Protein AF-B7PAJ7-F1 (afdb_monomer)

Radius of gyration: 14.05 Å; Cα contacts (8 Å, |Δi|>4): 76; chains: 1; bounding box: 29×34×40 Å

Mean predicted aligned error: 9.86 Å

pLDDT: mean 70.11, std 13.63, range [37.25, 84.12]

Solvent-accessible surface area (backbone atoms only — not comparable to full-atom values): 6698 Å² total; per-residue (Å²): 143,88,77,82,79,82,83,53,81,81,62,75,91,71,58,78,85,38,43,49,43,36,68,44,55,92,67,56,73,67,56,49,53,50,38,54,50,48,53,42,49,55,50,49,50,51,29,57,77,65,66,48,76,71,59,88,48,67,69,59,32,51,50,52,53,50,53,49,48,53,42,43,43,70,78,30,76,43,43,61,56,60,74,81,68,82,82,76,92,77,71,98,59,52,47,60,56,51,45,50,50,52,41,56,51,61,73,73,107

Nearest PDB structures (foldseek):
  8wdf-assembly1_A  TM=2.423E-01  e=5.690E+00  Pseudomonas aeruginosa PAO1

Sequence (109 aa):
MSEMWSKDNVVPPFSDAIQPLLHGQSMSRDEQNRLARQLRHELIDFLNNNNLIEDLNPAIRRWKYQRLGESLVSAYPKILWDKQGRATKCSAKSPMATFLSRLAETRRH

Foldseek 3Di:
DPDPPPDDLPDQPDDPLLVCQLQQPDDDLVSNVVSLVSVLVSVLCVCVVVVHLVDPDVVVSLVSLVSNLVSSCVVRVNHNADPPDPDPPDDPDDSSRVSSVVSVVVSVD

Structure (mmCIF, N/CA/C/O backbone):
data_AF-B7PAJ7-F1
#
_entry.id   AF-B7PAJ7-F1
#
loop_
_atom_site.group_PDB
_atom_site.id
_atom_site.type_symbol
_atom_site.label_atom_id
_atom_site.label_alt_id
_atom_site.label_comp_id
_atom_site.label_asym_id
_atom_site.label_entity_id
_atom_site.label_seq_id
_atom_site.pdbx_PDB_ins_code
_atom_site.Cartn_x
_atom_site.Cartn_y
_atom_site.Cartn_z
_atom_site.occupancy
_atom_site.B_iso_or_equiv
_atom_site.auth_seq_id
_atom_site.auth_comp_id
_atom_site.auth_asym_id
_atom_site.auth_atom_id
_atom_site.pdbx_PDB_model_num
ATOM 1 N N . MET A 1 1 ? 6.567 -10.770 -22.778 1.00 39.59 1 MET A N 1
ATOM 2 C CA . MET A 1 1 ? 5.757 -11.173 -21.609 1.00 39.59 1 MET A CA 1
ATOM 3 C C . MET A 1 1 ? 5.434 -9.935 -20.772 1.00 39.59 1 MET A C 1
ATOM 5 O O . MET A 1 1 ? 6.046 -9.729 -19.737 1.00 39.59 1 MET A O 1
ATOM 9 N N . SER A 1 2 ? 4.520 -9.080 -21.239 1.00 41.56 2 SER A N 1
ATOM 10 C CA . SER A 1 2 ? 4.145 -7.838 -20.537 1.00 41.56 2 SER A CA 1
ATOM 11 C C . SER A 1 2 ? 2.640 -7.629 -20.650 1.00 41.56 2 SER A C 1
ATOM 13 O O . SER A 1 2 ? 2.183 -6.731 -21.345 1.00 41.56 2 SER A O 1
ATOM 15 N N . GLU A 1 3 ? 1.863 -8.508 -20.020 1.00 42.31 3 GLU A N 1
ATOM 16 C CA . GLU A 1 3 ? 0.395 -8.491 -20.117 1.00 42.31 3 GLU A CA 1
ATOM 17 C C . GLU A 1 3 ? -0.288 -8.679 -18.754 1.00 42.31 3 GLU A C 1
ATOM 19 O O . GLU A 1 3 ? -1.415 -9.139 -18.674 1.00 42.31 3 GLU A O 1
ATOM 24 N N . MET A 1 4 ? 0.381 -8.320 -17.653 1.00 44.53 4 MET A N 1
ATOM 25 C CA . MET A 1 4 ? -0.192 -8.467 -16.302 1.00 44.53 4 MET A CA 1
ATOM 26 C C . MET A 1 4 ? -0.730 -7.161 -15.700 1.00 44.53 4 MET A C 1
ATOM 28 O O . MET A 1 4 ? -1.352 -7.199 -14.649 1.00 44.53 4 MET A O 1
ATOM 32 N N . TRP A 1 5 ? -0.524 -6.000 -16.336 1.00 45.47 5 TRP A N 1
ATOM 33 C CA . TRP A 1 5 ? -0.987 -4.699 -15.805 1.00 45.47 5 TRP A CA 1
ATOM 34 C C . TRP A 1 5 ? -2.191 -4.099 -16.541 1.00 45.47 5 TRP A C 1
ATOM 36 O O . TRP A 1 5 ? -2.713 -3.069 -16.115 1.00 45.47 5 TRP A O 1
ATOM 46 N N . SER A 1 6 ? -2.610 -4.692 -17.662 1.00 40.59 6 SER A N 1
ATOM 47 C CA . SER A 1 6 ? -3.536 -4.036 -18.596 1.00 40.59 6 SER A CA 1
ATOM 48 C C . SER A 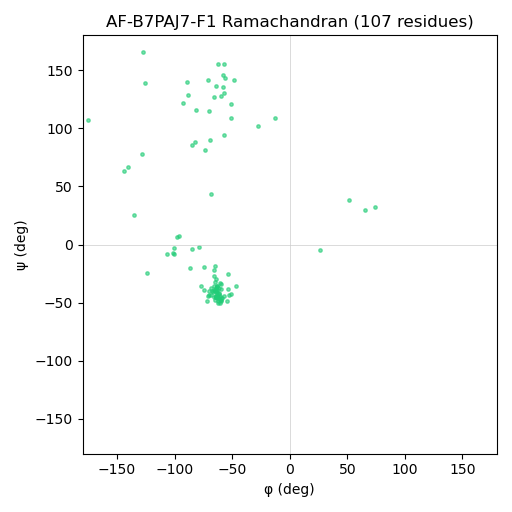1 6 ? -4.995 -4.481 -18.488 1.00 40.59 6 SER A C 1
ATOM 50 O O . SER A 1 6 ? -5.825 -3.853 -19.138 1.00 40.59 6 SER A O 1
ATOM 52 N N . LYS A 1 7 ? -5.336 -5.523 -17.715 1.00 42.00 7 LYS A N 1
ATOM 53 C CA . LYS A 1 7 ? -6.704 -6.080 -17.734 1.00 42.00 7 LYS A CA 1
ATOM 54 C C . LYS A 1 7 ? -7.438 -6.155 -16.405 1.00 42.00 7 LYS A C 1
ATOM 56 O O . LYS A 1 7 ? -8.656 -6.031 -16.417 1.00 42.00 7 LYS A O 1
ATOM 61 N N . ASP A 1 8 ? -6.738 -6.211 -15.285 1.00 45.25 8 ASP A N 1
ATOM 62 C CA . ASP A 1 8 ? -7.385 -6.288 -13.984 1.00 45.25 8 ASP A CA 1
ATOM 63 C C . ASP A 1 8 ? -6.861 -5.165 -13.107 1.00 45.25 8 ASP A C 1
ATOM 65 O O . ASP A 1 8 ? -5.676 -4.834 -13.136 1.00 45.25 8 ASP A O 1
ATOM 69 N N . ASN A 1 9 ? -7.747 -4.538 -12.342 1.00 53.16 9 ASN A N 1
ATOM 70 C CA . ASN A 1 9 ? -7.346 -3.702 -11.223 1.00 53.16 9 ASN A CA 1
ATOM 71 C C . ASN A 1 9 ? -6.511 -4.594 -10.293 1.00 53.16 9 ASN A C 1
ATOM 73 O O . ASN A 1 9 ? -7.082 -5.354 -9.516 1.00 53.16 9 ASN A O 1
ATOM 77 N N . VAL A 1 10 ? -5.179 -4.586 -10.444 1.00 59.72 10 VAL A N 1
ATOM 78 C CA . VAL A 1 10 ? -4.273 -5.504 -9.741 1.00 59.72 10 VAL A CA 1
ATOM 79 C C . VAL A 1 10 ? -4.183 -5.064 -8.289 1.00 59.72 10 VAL A C 1
ATOM 81 O O . VAL A 1 10 ? -3.291 -4.329 -7.868 1.00 59.72 10 VAL A O 1
ATOM 84 N N . VAL A 1 11 ? -5.183 -5.481 -7.536 1.00 62.66 11 VAL A N 1
ATOM 85 C CA . VAL A 1 11 ? -5.263 -5.332 -6.100 1.00 62.66 11 VAL A CA 1
ATOM 86 C C . VAL A 1 11 ? -4.682 -6.616 -5.515 1.00 62.66 11 VAL A C 1
ATOM 88 O O . VAL A 1 11 ? -5.165 -7.698 -5.858 1.00 62.66 11 VAL A O 1
ATOM 91 N N . PRO A 1 12 ? -3.633 -6.539 -4.681 1.00 66.94 12 PRO A N 1
ATOM 92 C CA . PRO A 1 12 ? -3.092 -7.719 -4.024 1.00 66.94 12 PRO A CA 1
ATOM 93 C C . PRO A 1 12 ? -4.190 -8.435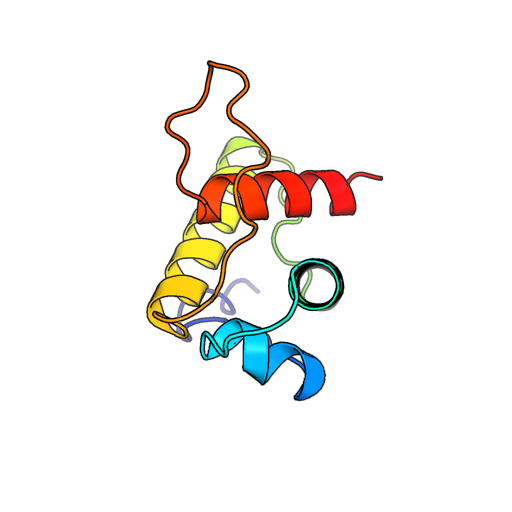 -3.222 1.00 66.94 12 PRO A C 1
ATOM 95 O O . PRO A 1 12 ? -5.020 -7.756 -2.609 1.00 66.94 12 PRO A O 1
ATOM 98 N N . PRO A 1 13 ? -4.199 -9.778 -3.180 1.00 65.94 13 PRO A N 1
ATOM 99 C CA . PRO A 1 13 ? -5.054 -10.518 -2.264 1.00 65.94 13 PRO A CA 1
ATOM 100 C C . PRO A 1 13 ? -4.543 -10.293 -0.839 1.00 65.94 13 PRO A C 1
ATOM 102 O O . PRO A 1 13 ? -3.651 -10.983 -0.354 1.00 65.94 13 PRO A O 1
ATOM 105 N N . PHE A 1 14 ? -5.072 -9.256 -0.207 1.00 74.50 14 PHE A N 1
ATOM 106 C CA . PHE A 1 14 ? -4.724 -8.862 1.144 1.00 74.50 14 PHE A CA 1
ATOM 107 C C . PHE A 1 14 ? -5.255 -9.854 2.175 1.00 74.50 14 PHE A C 1
ATOM 109 O O . PHE A 1 14 ? -6.386 -10.328 2.059 1.00 74.50 14 PHE A O 1
ATOM 116 N N . SER A 1 15 ? -4.463 -10.109 3.215 1.00 76.44 15 SER A N 1
ATOM 117 C CA . SER A 1 15 ? -4.855 -10.953 4.339 1.00 76.44 15 SER A CA 1
ATOM 118 C C . SER A 1 15 ? -6.113 -10.421 5.029 1.00 76.44 15 SER A C 1
ATOM 120 O O . SER A 1 15 ? -6.298 -9.208 5.180 1.00 76.44 15 SER A O 1
ATOM 122 N N . ASP A 1 16 ? -6.952 -11.329 5.535 1.00 76.25 16 ASP A N 1
ATOM 123 C CA . ASP A 1 16 ? -8.133 -10.983 6.337 1.00 76.25 16 ASP A CA 1
ATOM 124 C C . ASP A 1 16 ? -7.787 -10.084 7.536 1.00 76.25 16 ASP A C 1
ATOM 126 O O . ASP A 1 16 ? -8.598 -9.269 7.974 1.00 76.25 16 ASP A O 1
ATOM 130 N N . ALA A 1 17 ? -6.539 -10.155 8.013 1.00 75.00 17 ALA A N 1
ATOM 131 C CA . ALA A 1 17 ? -6.027 -9.323 9.094 1.00 75.00 17 ALA A CA 1
ATOM 132 C C . ALA A 1 17 ? -6.077 -7.814 8.792 1.00 75.00 17 ALA A C 1
ATOM 134 O O . ALA A 1 17 ? -6.289 -7.022 9.707 1.00 75.00 17 ALA A O 1
ATOM 135 N N . ILE A 1 18 ? -5.893 -7.398 7.533 1.00 80.12 18 ILE A N 1
ATOM 136 C CA . ILE A 1 18 ? -5.870 -5.979 7.141 1.00 80.12 18 ILE A CA 1
ATOM 137 C C . ILE A 1 18 ? -7.187 -5.506 6.518 1.00 80.12 18 ILE A C 1
ATOM 139 O O . ILE A 1 18 ? -7.339 -4.311 6.266 1.00 80.12 18 ILE A O 1
ATOM 143 N N . GLN A 1 19 ? -8.173 -6.393 6.342 1.00 79.75 19 GLN A N 1
ATOM 144 C CA . GLN A 1 19 ? -9.525 -6.025 5.901 1.00 79.75 19 GLN A CA 1
ATOM 145 C C . GLN A 1 19 ? -10.143 -4.909 6.762 1.00 79.75 19 GLN A C 1
ATOM 147 O O . GLN A 1 19 ? -10.649 -3.947 6.181 1.00 79.75 19 GLN A O 1
ATOM 152 N N . PRO A 1 20 ? -10.035 -4.916 8.108 1.00 80.88 20 PRO A N 1
ATOM 153 C CA . PRO A 1 20 ? -10.509 -3.803 8.933 1.00 80.88 20 PRO A CA 1
ATOM 154 C C . PRO A 1 20 ? -9.931 -2.441 8.516 1.00 80.88 20 PRO A C 1
ATOM 156 O O . PRO A 1 20 ? -10.644 -1.439 8.483 1.00 80.88 20 PRO A O 1
ATOM 159 N N . LEU A 1 21 ? -8.654 -2.400 8.124 1.00 81.19 21 LEU A N 1
ATOM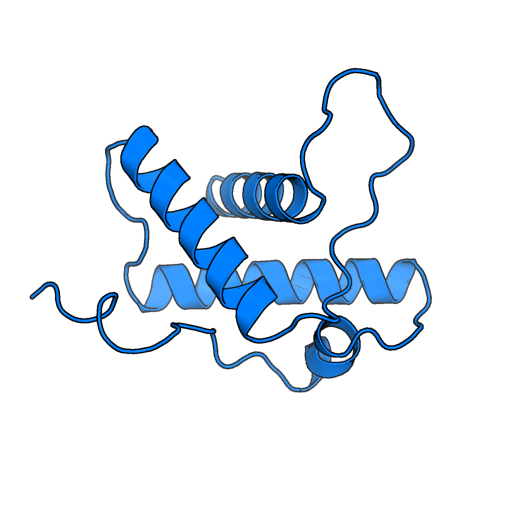 160 C CA . LEU A 1 21 ? -7.989 -1.188 7.641 1.00 81.19 21 LEU A CA 1
ATOM 161 C C . LEU A 1 21 ? -8.512 -0.763 6.256 1.00 81.19 21 LEU A C 1
ATOM 163 O O . LEU A 1 21 ? -8.708 0.429 6.017 1.00 81.19 21 LEU A O 1
ATOM 167 N N . LEU A 1 22 ? -8.748 -1.726 5.359 1.00 79.75 22 LEU A N 1
ATOM 168 C CA . LEU A 1 22 ? -9.258 -1.506 3.997 1.00 79.75 22 LEU A CA 1
ATOM 169 C C . LEU A 1 22 ? -10.712 -1.015 3.981 1.00 79.75 22 LEU A C 1
ATOM 171 O O . LEU A 1 22 ? -11.072 -0.152 3.181 1.00 79.75 22 LEU A O 1
ATOM 175 N N . HIS A 1 23 ? -11.539 -1.530 4.893 1.00 81.19 23 HIS A N 1
ATOM 176 C CA . HIS A 1 23 ? -12.954 -1.162 5.033 1.00 81.19 23 HIS A CA 1
ATOM 177 C C . HIS A 1 23 ? -13.184 0.089 5.883 1.00 81.19 23 HIS A C 1
ATOM 179 O O . HIS A 1 23 ? -14.313 0.571 5.996 1.00 81.19 23 HIS A O 1
ATOM 185 N N . GLY A 1 24 ? -12.116 0.639 6.456 1.00 77.81 24 GLY A N 1
ATOM 186 C CA . GLY A 1 24 ? -12.160 1.854 7.254 1.00 77.81 24 GLY A CA 1
ATOM 187 C C . GLY A 1 24 ? -12.771 1.670 8.635 1.00 77.81 24 GLY A C 1
ATOM 188 O O . GLY A 1 24 ? -13.399 2.584 9.172 1.00 77.81 24 GLY A O 1
ATOM 189 N N . GLN A 1 25 ? -12.586 0.489 9.216 1.00 80.56 25 GLN A N 1
ATOM 190 C CA . GLN A 1 25 ? -13.015 0.188 10.569 1.00 80.56 25 GLN A CA 1
ATOM 191 C C . GLN A 1 25 ? -12.254 1.076 11.562 1.00 80.56 25 GLN A C 1
ATOM 193 O O . GLN A 1 25 ? -11.048 1.298 11.453 1.00 80.56 25 GLN A O 1
ATOM 198 N N . SER A 1 26 ? -12.967 1.622 12.542 1.00 72.31 26 SER A N 1
ATOM 199 C CA . SER A 1 26 ? -12.373 2.426 13.607 1.00 72.31 26 SER A CA 1
ATOM 200 C C . SER A 1 26 ? -11.544 1.535 14.530 1.00 72.31 26 SER A C 1
ATOM 202 O O . SER A 1 26 ? -12.099 0.678 15.215 1.00 72.31 26 SER A O 1
ATOM 204 N N . MET A 1 27 ? -10.229 1.750 14.557 1.00 78.81 27 MET A N 1
ATOM 205 C CA . MET A 1 27 ? -9.284 0.989 15.383 1.00 78.81 27 MET A CA 1
ATOM 206 C C . MET A 1 27 ? -8.412 1.934 16.211 1.00 78.81 27 MET A C 1
ATOM 208 O O . MET A 1 27 ? -8.345 3.141 15.946 1.00 78.81 27 MET A O 1
ATOM 212 N N . SER A 1 28 ? -7.721 1.388 17.213 1.00 81.75 28 SER A N 1
ATOM 213 C CA . SER A 1 28 ? -6.726 2.151 17.969 1.00 81.75 28 SER A CA 1
ATOM 214 C C . SER A 1 28 ? -5.586 2.613 17.050 1.00 81.75 28 SER A C 1
ATOM 216 O O . SER A 1 28 ? -5.316 2.022 16.002 1.00 81.75 28 SER A O 1
ATOM 218 N N . ARG A 1 29 ? -4.895 3.696 17.423 1.00 76.44 29 ARG A N 1
ATOM 219 C CA . ARG A 1 29 ? -3.793 4.240 16.611 1.00 76.44 29 ARG A CA 1
ATOM 220 C C . ARG A 1 29 ? -2.654 3.231 16.441 1.00 76.44 29 ARG A C 1
ATOM 222 O O . ARG A 1 29 ? -2.058 3.168 15.367 1.00 76.44 29 ARG A O 1
ATOM 229 N N . ASP A 1 30 ? -2.359 2.461 17.483 1.00 80.38 30 ASP A N 1
ATOM 230 C CA . ASP A 1 30 ? -1.318 1.432 17.460 1.00 80.38 30 ASP A CA 1
ATOM 231 C C . ASP A 1 30 ? -1.689 0.277 16.532 1.00 80.38 30 ASP A C 1
ATOM 233 O O . ASP A 1 30 ? -0.860 -0.179 15.744 1.00 80.38 30 ASP A O 1
ATOM 237 N N . GLU A 1 31 ? -2.956 -0.128 16.545 1.00 80.94 31 GLU A N 1
ATOM 238 C CA . GLU A 1 31 ? -3.472 -1.184 15.680 1.00 80.94 31 GLU A CA 1
ATOM 239 C C . GLU A 1 31 ? -3.539 -0.738 14.221 1.00 80.94 31 GLU A C 1
ATOM 241 O O . GLU A 1 31 ? -3.038 -1.437 13.345 1.00 80.94 31 GLU A O 1
ATOM 246 N N . GLN A 1 32 ? -4.006 0.486 13.958 1.00 81.38 32 GLN A N 1
ATOM 247 C CA . GLN A 1 32 ? -3.962 1.080 12.622 1.00 81.38 32 GLN A CA 1
ATOM 248 C C . GLN A 1 32 ? -2.523 1.123 12.083 1.00 81.38 32 GLN A C 1
ATOM 250 O O . GLN A 1 32 ? -2.280 0.759 10.935 1.00 81.38 32 GLN A O 1
ATOM 255 N N . ASN A 1 33 ? -1.550 1.532 12.905 1.00 80.06 33 ASN A N 1
ATOM 256 C CA . ASN A 1 33 ? -0.140 1.557 12.512 1.00 80.06 33 ASN A CA 1
ATOM 257 C C . ASN A 1 33 ? 0.413 0.151 12.246 1.00 80.06 33 ASN A C 1
ATOM 259 O O . ASN A 1 33 ? 1.179 -0.031 11.296 1.00 80.06 33 ASN A O 1
ATOM 263 N N . ARG A 1 34 ? 0.042 -0.838 13.068 1.00 83.19 34 ARG A N 1
ATOM 264 C CA . ARG A 1 34 ? 0.426 -2.243 12.887 1.00 83.19 34 ARG A CA 1
ATOM 265 C C . ARG A 1 34 ? -0.135 -2.797 11.578 1.00 83.19 34 ARG A C 1
ATOM 267 O O . ARG A 1 34 ? 0.640 -3.294 10.765 1.00 83.19 34 ARG A O 1
ATOM 274 N N . LEU A 1 35 ? -1.431 -2.623 11.329 1.00 83.06 35 LEU A N 1
ATOM 275 C CA . LEU A 1 35 ? -2.081 -3.059 10.093 1.00 83.06 35 LEU A CA 1
ATOM 276 C C . LEU A 1 35 ? -1.533 -2.316 8.872 1.00 83.06 35 LEU A C 1
ATOM 278 O O . LEU A 1 35 ? -1.261 -2.936 7.854 1.00 83.06 35 LEU A O 1
ATOM 282 N N . ALA A 1 36 ? -1.261 -1.013 8.973 1.00 80.44 36 ALA A N 1
ATOM 283 C CA . ALA A 1 36 ? -0.638 -0.251 7.890 1.00 80.44 36 ALA A CA 1
ATOM 284 C C . ALA A 1 36 ? 0.804 -0.704 7.595 1.00 80.44 36 ALA A C 1
ATOM 286 O O . ALA A 1 36 ? 1.294 -0.528 6.479 1.00 80.44 36 ALA A O 1
ATOM 287 N N . ARG A 1 37 ? 1.529 -1.252 8.579 1.00 82.06 37 ARG A N 1
ATOM 288 C CA . ARG A 1 37 ? 2.836 -1.897 8.356 1.00 82.06 37 ARG A CA 1
ATOM 289 C C . ARG A 1 37 ? 2.689 -3.267 7.698 1.00 82.06 37 ARG A C 1
ATOM 291 O O . ARG A 1 37 ? 3.499 -3.577 6.831 1.00 82.06 37 ARG A O 1
ATOM 298 N N . GLN A 1 38 ? 1.681 -4.052 8.079 1.00 84.06 38 GLN A N 1
ATOM 299 C CA . GLN A 1 38 ? 1.387 -5.338 7.435 1.00 84.06 38 GLN A CA 1
ATOM 300 C C . GLN A 1 38 ? 0.953 -5.143 5.985 1.00 84.06 38 GLN A C 1
ATOM 302 O O . GLN A 1 38 ? 1.567 -5.720 5.100 1.00 84.06 38 GLN A O 1
ATOM 307 N N . LEU A 1 39 ? 0.023 -4.218 5.731 1.00 83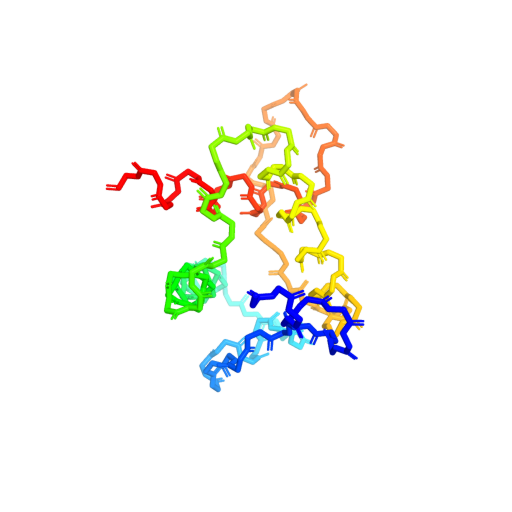.19 39 LEU A N 1
ATOM 308 C CA . LEU A 1 39 ? -0.395 -3.823 4.386 1.00 83.19 39 LEU A CA 1
ATOM 309 C C . LEU A 1 39 ? 0.806 -3.471 3.505 1.00 83.19 39 LEU A C 1
ATOM 311 O O . LEU A 1 39 ? 0.854 -3.874 2.350 1.00 83.19 39 LEU A O 1
ATOM 315 N N . ARG A 1 40 ? 1.788 -2.734 4.043 1.00 83.00 40 ARG A N 1
ATOM 316 C CA . ARG A 1 40 ? 3.022 -2.405 3.315 1.00 83.00 40 ARG A CA 1
ATOM 317 C C . ARG A 1 40 ? 3.861 -3.636 2.988 1.00 83.00 40 ARG A C 1
ATOM 319 O O . ARG A 1 40 ? 4.323 -3.733 1.860 1.00 83.00 40 ARG A O 1
ATOM 326 N N . HIS A 1 41 ? 4.059 -4.540 3.943 1.00 83.25 41 HIS A N 1
ATOM 327 C CA . HIS A 1 41 ? 4.807 -5.775 3.697 1.00 83.25 41 HIS A CA 1
ATOM 328 C C . HIS A 1 41 ? 4.114 -6.645 2.656 1.00 83.25 41 HIS A C 1
ATOM 330 O O . HIS A 1 41 ? 4.746 -6.999 1.675 1.00 83.25 41 HIS A O 1
ATOM 336 N N . GLU A 1 42 ? 2.809 -6.884 2.795 1.00 84.12 42 GLU A N 1
ATOM 337 C CA . GLU A 1 42 ? 2.045 -7.679 1.828 1.00 84.12 42 GLU A CA 1
ATOM 338 C C . GLU A 1 42 ? 2.086 -7.064 0.425 1.00 84.12 42 GLU A C 1
ATOM 340 O O . GLU A 1 42 ? 2.228 -7.773 -0.568 1.00 84.12 42 GLU A O 1
ATOM 345 N N . LEU A 1 43 ? 2.034 -5.731 0.328 1.00 81.44 43 LEU A N 1
ATOM 346 C CA . LEU A 1 43 ? 2.233 -5.034 -0.939 1.00 81.44 43 LEU A CA 1
ATOM 347 C C . LEU A 1 43 ? 3.639 -5.237 -1.500 1.00 81.44 43 LEU A C 1
ATOM 349 O O . LEU A 1 43 ? 3.776 -5.462 -2.697 1.00 81.44 43 LEU A O 1
ATOM 353 N N . ILE A 1 44 ? 4.680 -5.124 -0.675 1.00 82.12 44 ILE A N 1
ATOM 354 C CA . ILE A 1 44 ? 6.066 -5.333 -1.109 1.00 82.12 44 ILE A CA 1
ATOM 355 C C . ILE A 1 44 ? 6.260 -6.775 -1.570 1.00 82.12 44 ILE A C 1
ATOM 357 O O . ILE A 1 44 ? 6.809 -6.976 -2.649 1.00 82.12 44 ILE A O 1
ATOM 361 N N . ASP A 1 45 ? 5.763 -7.750 -0.815 1.00 82.62 45 ASP A N 1
ATOM 362 C CA . ASP A 1 45 ? 5.831 -9.167 -1.156 1.00 82.62 45 ASP A CA 1
ATOM 363 C C . ASP A 1 45 ? 5.077 -9.448 -2.448 1.00 82.62 45 ASP A C 1
ATOM 365 O O . ASP A 1 45 ? 5.617 -10.087 -3.342 1.00 82.62 45 ASP A O 1
ATOM 369 N N . PHE A 1 46 ? 3.872 -8.901 -2.623 1.00 81.50 46 PHE A N 1
ATOM 370 C CA . PHE A 1 46 ? 3.137 -9.023 -3.878 1.00 81.50 46 PHE A CA 1
ATOM 371 C C . PHE A 1 46 ? 3.903 -8.405 -5.054 1.00 81.50 46 PHE A C 1
ATOM 373 O O . PHE A 1 46 ? 3.993 -9.013 -6.122 1.00 81.50 46 PHE A O 1
ATOM 380 N N . LEU A 1 47 ? 4.476 -7.211 -4.866 1.00 79.44 47 LEU A N 1
ATOM 381 C CA . LEU A 1 47 ? 5.269 -6.538 -5.890 1.00 79.44 47 LEU A CA 1
ATOM 382 C C . LEU A 1 47 ? 6.549 -7.315 -6.221 1.00 79.44 47 LEU A C 1
ATOM 384 O O . LEU A 1 47 ? 6.913 -7.384 -7.388 1.00 79.44 47 LEU A O 1
ATOM 388 N N . ASN A 1 48 ? 7.221 -7.899 -5.232 1.00 81.12 48 ASN A N 1
ATOM 389 C CA . ASN A 1 48 ? 8.423 -8.705 -5.429 1.00 81.12 48 ASN A CA 1
ATOM 390 C C . ASN A 1 48 ? 8.089 -10.051 -6.086 1.00 81.12 48 ASN A C 1
ATOM 392 O O . ASN A 1 48 ? 8.688 -10.391 -7.095 1.00 81.12 48 ASN A O 1
ATOM 396 N N . ASN A 1 49 ? 7.083 -10.772 -5.587 1.00 79.81 49 ASN A N 1
ATOM 397 C CA . ASN A 1 49 ? 6.669 -12.079 -6.111 1.00 79.81 49 ASN A CA 1
ATOM 398 C C . ASN A 1 49 ? 6.222 -12.012 -7.575 1.00 79.81 49 ASN A C 1
ATOM 400 O O . ASN A 1 49 ? 6.422 -12.958 -8.330 1.00 79.81 49 ASN A O 1
ATOM 404 N N . ASN A 1 50 ? 5.619 -10.894 -7.982 1.00 73.50 50 ASN A N 1
ATOM 405 C CA . ASN A 1 50 ? 5.174 -10.680 -9.356 1.00 73.50 50 ASN A CA 1
ATOM 406 C C . ASN A 1 50 ? 6.195 -9.894 -10.204 1.00 73.50 50 ASN A C 1
ATOM 408 O O . ASN A 1 50 ? 5.862 -9.515 -11.325 1.00 73.50 50 ASN A O 1
ATOM 412 N N . ASN A 1 51 ? 7.407 -9.616 -9.695 1.00 71.94 51 ASN A N 1
ATOM 413 C CA . ASN A 1 51 ? 8.436 -8.815 -10.380 1.00 71.94 51 ASN A CA 1
ATOM 414 C C . ASN A 1 51 ? 7.906 -7.458 -10.888 1.00 71.94 51 ASN A C 1
ATOM 416 O O . ASN A 1 51 ? 8.216 -6.958 -11.972 1.00 71.94 51 ASN A O 1
ATOM 420 N N . LEU A 1 52 ? 7.042 -6.838 -10.086 1.00 71.12 52 LEU A N 1
ATOM 421 C CA . LEU A 1 52 ? 6.411 -5.568 -10.390 1.00 71.12 52 LEU A CA 1
ATOM 422 C C . LEU A 1 52 ? 7.260 -4.409 -9.880 1.00 71.12 52 LEU A C 1
ATOM 424 O O . LEU A 1 52 ? 7.770 -4.394 -8.755 1.00 71.12 52 LEU A O 1
ATOM 428 N N . ILE A 1 53 ? 7.324 -3.360 -10.702 1.00 70.38 53 ILE A N 1
ATOM 429 C CA . ILE A 1 53 ? 8.035 -2.117 -10.377 1.00 70.38 53 ILE A CA 1
ATOM 430 C C . ILE A 1 53 ? 9.562 -2.344 -10.248 1.00 70.38 53 ILE A C 1
ATOM 432 O O . ILE A 1 53 ? 10.263 -1.631 -9.531 1.00 70.38 53 ILE A O 1
ATOM 436 N N . GLU A 1 54 ? 10.097 -3.325 -10.979 1.00 68.19 54 GLU A N 1
ATOM 437 C CA . GLU A 1 54 ? 11.542 -3.577 -11.090 1.00 68.19 54 GLU A CA 1
ATOM 438 C C . GLU A 1 54 ? 12.262 -2.626 -12.057 1.00 68.19 54 GLU A C 1
ATOM 440 O O . GLU A 1 54 ? 13.484 -2.666 -12.176 1.00 68.19 54 GLU A O 1
ATOM 445 N N . ASP A 1 55 ? 11.542 -1.721 -12.728 1.00 71.50 55 ASP A N 1
ATOM 446 C CA . ASP A 1 55 ? 12.140 -0.847 -13.734 1.00 71.50 55 ASP A CA 1
ATOM 447 C C . ASP A 1 55 ? 13.280 -0.013 -13.139 1.00 71.50 55 ASP A C 1
ATOM 449 O O . ASP A 1 55 ? 13.151 0.591 -12.063 1.00 71.50 55 ASP A O 1
ATOM 453 N N . LEU A 1 56 ? 14.380 0.064 -13.892 1.00 67.19 56 LEU A N 1
ATOM 454 C CA . LEU A 1 56 ? 15.525 0.923 -13.588 1.00 67.19 56 LEU A CA 1
ATOM 455 C C . LEU A 1 56 ? 15.175 2.412 -13.671 1.00 67.19 56 LEU A C 1
ATOM 457 O O . LEU A 1 56 ? 15.851 3.240 -13.065 1.00 67.19 56 LEU A O 1
ATOM 461 N N . ASN A 1 57 ? 14.118 2.771 -14.406 1.00 77.19 57 ASN A N 1
ATOM 462 C CA . ASN A 1 57 ? 13.735 4.163 -14.583 1.00 77.19 57 ASN A CA 1
ATOM 463 C C . ASN A 1 57 ? 12.929 4.676 -13.367 1.00 77.19 57 ASN A C 1
ATOM 465 O O . ASN A 1 57 ? 11.796 4.229 -13.147 1.00 77.19 57 ASN A O 1
ATOM 469 N N . PRO A 1 58 ? 13.447 5.664 -12.612 1.00 74.12 58 PRO A N 1
ATOM 470 C CA . PRO A 1 58 ? 12.776 6.200 -11.430 1.00 74.12 58 PRO A CA 1
ATOM 471 C C . PRO A 1 58 ? 11.443 6.895 -11.749 1.00 74.12 58 PRO A C 1
ATOM 473 O O . PRO A 1 58 ? 10.532 6.871 -10.920 1.00 74.12 58 PRO A O 1
ATOM 476 N N . ALA A 1 59 ? 11.288 7.482 -12.942 1.00 74.69 59 ALA A N 1
ATOM 477 C CA . ALA A 1 59 ? 10.037 8.115 -13.358 1.00 74.69 59 ALA A CA 1
ATOM 478 C C . ALA A 1 59 ? 8.940 7.073 -13.624 1.00 74.69 59 ALA A C 1
ATOM 480 O O . ALA A 1 59 ? 7.819 7.227 -13.138 1.00 74.69 59 ALA A O 1
ATOM 481 N N . ILE A 1 60 ? 9.283 5.979 -14.316 1.00 77.31 60 ILE A N 1
ATOM 482 C CA . ILE A 1 60 ? 8.369 4.850 -14.564 1.00 77.31 60 ILE A CA 1
ATOM 483 C C . ILE A 1 60 ? 7.991 4.188 -13.240 1.00 77.31 60 ILE A C 1
ATOM 485 O O . ILE A 1 60 ? 6.814 3.954 -12.978 1.00 77.31 60 ILE A O 1
ATOM 489 N N . ARG A 1 61 ? 8.975 3.964 -12.363 1.00 76.44 61 ARG A N 1
ATOM 490 C CA . ARG A 1 61 ? 8.767 3.433 -11.014 1.00 76.44 61 ARG A CA 1
ATOM 491 C C . ARG A 1 61 ? 7.761 4.276 -10.227 1.00 76.44 61 ARG A C 1
ATOM 493 O O . ARG A 1 61 ? 6.807 3.736 -9.672 1.00 76.44 61 ARG A O 1
ATOM 500 N N . ARG A 1 62 ? 7.929 5.603 -10.227 1.00 74.25 62 ARG A N 1
ATOM 501 C CA . ARG A 1 62 ? 7.001 6.539 -9.576 1.00 74.25 62 ARG A CA 1
ATOM 502 C C . ARG A 1 62 ? 5.587 6.443 -10.153 1.00 74.25 62 ARG A C 1
ATOM 504 O O . ARG A 1 62 ? 4.636 6.368 -9.380 1.00 74.25 62 ARG A O 1
ATOM 511 N N . TRP A 1 63 ? 5.458 6.409 -11.478 1.00 76.75 63 TRP A N 1
ATOM 512 C CA . TRP A 1 63 ? 4.167 6.268 -12.159 1.00 76.75 63 TRP A CA 1
ATOM 513 C C . TRP A 1 63 ? 3.468 4.947 -11.817 1.00 76.75 63 TRP A C 1
ATOM 515 O O . TRP A 1 63 ? 2.274 4.939 -11.526 1.00 76.75 63 TRP A O 1
ATOM 525 N N . LYS A 1 64 ? 4.208 3.833 -11.774 1.00 78.19 64 LYS A N 1
ATOM 526 C CA . LYS A 1 64 ? 3.657 2.525 -11.392 1.00 78.19 64 LYS A CA 1
ATOM 527 C C . LYS A 1 64 ? 3.158 2.510 -9.946 1.00 78.19 64 LYS A C 1
ATOM 529 O O . LYS A 1 64 ? 2.063 2.016 -9.698 1.00 78.19 64 LYS A O 1
ATOM 534 N N . TYR A 1 65 ? 3.902 3.107 -9.010 1.00 78.12 65 TYR A N 1
ATOM 535 C CA . TYR A 1 65 ? 3.425 3.267 -7.632 1.00 78.12 65 TYR A CA 1
ATOM 536 C C . TYR A 1 65 ? 2.174 4.148 -7.549 1.00 78.12 65 TYR A C 1
ATOM 538 O O . TYR A 1 65 ? 1.254 3.814 -6.809 1.00 78.12 65 TYR A O 1
ATOM 546 N N . GLN A 1 66 ? 2.105 5.249 -8.306 1.00 77.25 66 GLN A N 1
ATOM 547 C CA . GLN A 1 66 ? 0.901 6.087 -8.337 1.00 77.25 66 GLN A CA 1
ATOM 548 C C . GLN A 1 66 ? -0.318 5.310 -8.839 1.00 77.25 66 GLN A C 1
ATOM 550 O O . GLN A 1 66 ? -1.344 5.309 -8.165 1.00 77.25 66 GLN A O 1
ATOM 555 N N . ARG A 1 67 ? -0.179 4.580 -9.949 1.00 79.44 67 ARG A N 1
ATOM 556 C CA . ARG A 1 67 ? -1.257 3.767 -10.525 1.00 79.44 67 ARG A CA 1
ATOM 557 C C . ARG A 1 67 ? -1.718 2.638 -9.597 1.00 79.44 67 ARG A C 1
ATOM 559 O O . ARG A 1 67 ? -2.907 2.335 -9.534 1.00 79.44 67 ARG A O 1
ATOM 566 N N . LEU A 1 68 ? -0.791 2.041 -8.847 1.00 79.12 68 LEU A N 1
ATOM 567 C CA . LEU A 1 68 ? -1.093 1.070 -7.794 1.00 79.12 68 LEU A CA 1
ATOM 568 C C . LEU A 1 68 ? -1.933 1.710 -6.680 1.00 79.12 68 LEU A C 1
ATOM 570 O O . LEU A 1 68 ? -2.946 1.152 -6.276 1.00 79.12 68 LEU A O 1
ATOM 574 N N . GLY A 1 69 ? -1.550 2.906 -6.226 1.00 77.31 69 GLY A N 1
ATOM 575 C CA . GLY A 1 69 ? -2.333 3.674 -5.258 1.00 77.31 69 GLY A CA 1
ATOM 576 C C . GLY A 1 69 ? -3.739 3.993 -5.758 1.00 77.31 69 GLY A C 1
ATOM 577 O O . GLY A 1 69 ? -4.703 3.775 -5.035 1.00 77.31 69 GLY A O 1
ATOM 578 N N . GLU A 1 70 ? -3.870 4.453 -7.001 1.00 78.50 70 GLU A N 1
ATOM 579 C CA . GLU A 1 70 ? -5.172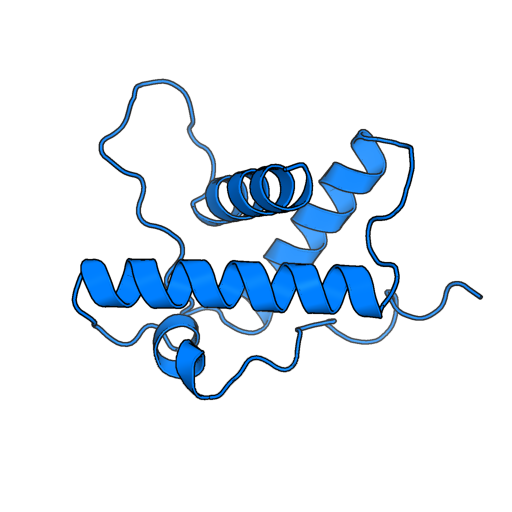 4.739 -7.615 1.00 78.50 70 GLU A CA 1
ATOM 580 C C . GLU A 1 70 ? -6.049 3.486 -7.712 1.00 78.50 70 GLU A C 1
ATOM 582 O O . GLU A 1 70 ? -7.230 3.538 -7.376 1.00 78.50 70 GLU A O 1
ATOM 587 N N . SER A 1 71 ? -5.465 2.344 -8.085 1.00 79.38 71 SER A N 1
ATOM 588 C CA . SER A 1 71 ? -6.175 1.058 -8.122 1.00 79.38 71 SER A CA 1
ATOM 589 C C . SER A 1 71 ? -6.646 0.637 -6.726 1.00 79.38 71 SER A C 1
ATOM 591 O O . SER A 1 71 ? -7.770 0.168 -6.571 1.00 79.38 71 SER A O 1
ATOM 593 N N . LEU A 1 72 ? -5.826 0.870 -5.695 1.00 77.31 72 LEU A N 1
ATOM 594 C CA . LEU A 1 72 ? -6.187 0.605 -4.300 1.00 77.31 72 LEU A CA 1
ATOM 595 C C . LEU A 1 72 ? -7.302 1.522 -3.799 1.00 77.31 72 LEU A C 1
ATOM 597 O O . LEU A 1 72 ? -8.194 1.044 -3.113 1.00 77.31 72 LEU A O 1
ATOM 601 N N . VAL A 1 73 ? -7.280 2.813 -4.140 1.00 76.75 73 VAL A N 1
ATOM 602 C CA . VAL A 1 73 ? -8.370 3.744 -3.796 1.00 76.75 73 VAL A CA 1
ATOM 603 C C . VAL A 1 73 ? -9.659 3.358 -4.522 1.00 76.75 73 VAL A C 1
ATOM 605 O O . VAL A 1 73 ? -10.733 3.429 -3.931 1.00 76.75 73 VAL A O 1
ATOM 608 N N . SER A 1 74 ? -9.555 2.936 -5.784 1.00 77.69 74 SER A N 1
ATOM 609 C CA . SER A 1 74 ? -10.694 2.481 -6.586 1.00 77.69 74 SER A CA 1
ATOM 610 C C . SER A 1 74 ? -11.332 1.217 -5.999 1.00 77.69 74 SER A C 1
ATOM 612 O O . SER A 1 74 ? -12.549 1.146 -5.850 1.00 77.69 74 SER A O 1
ATOM 614 N N . ALA A 1 75 ? -10.513 0.241 -5.597 1.00 75.94 75 ALA A N 1
ATOM 615 C CA . ALA A 1 75 ? -10.986 -1.010 -5.007 1.00 75.94 75 ALA A CA 1
ATOM 616 C C . ALA A 1 75 ? -11.429 -0.869 -3.543 1.00 75.94 75 ALA A C 1
ATOM 618 O O . ALA A 1 75 ? -12.393 -1.503 -3.118 1.00 75.94 75 ALA A O 1
ATOM 619 N N . TYR A 1 76 ? -10.744 -0.020 -2.776 1.00 77.25 76 TYR A N 1
ATOM 620 C CA . TYR A 1 76 ? -10.993 0.218 -1.357 1.00 77.25 76 TYR A CA 1
ATOM 621 C C . TYR A 1 76 ? -11.138 1.718 -1.082 1.00 77.25 76 TYR A C 1
ATOM 623 O O . TYR A 1 76 ? -10.240 2.349 -0.520 1.00 77.25 76 TYR A O 1
ATOM 631 N N . PRO A 1 77 ? -12.296 2.320 -1.401 1.00 72.19 77 PRO A N 1
ATOM 632 C CA . PRO A 1 77 ? -12.515 3.754 -1.203 1.00 72.19 77 PRO A CA 1
ATOM 633 C C . PRO A 1 77 ? -12.507 4.173 0.276 1.00 72.19 77 PRO A C 1
ATOM 635 O O . PRO A 1 77 ? -12.339 5.351 0.585 1.00 72.19 77 PRO A O 1
ATOM 638 N N . LYS A 1 78 ? -12.682 3.218 1.201 1.00 75.81 78 LYS A N 1
ATOM 639 C CA . LYS A 1 78 ? -12.704 3.440 2.656 1.00 75.81 78 LYS A CA 1
ATOM 640 C C . LYS A 1 78 ? -11.376 3.134 3.348 1.00 75.81 78 LYS A C 1
ATOM 642 O O . LYS A 1 78 ? -11.315 3.176 4.575 1.00 75.81 78 LYS A O 1
ATOM 647 N N . ILE A 1 79 ? -10.321 2.841 2.591 1.00 78.56 79 ILE A N 1
ATOM 648 C CA . ILE A 1 79 ? -9.034 2.470 3.169 1.00 78.56 79 ILE A CA 1
ATOM 649 C C . ILE A 1 79 ? -8.489 3.589 4.063 1.00 78.56 79 ILE A C 1
ATOM 651 O O . ILE A 1 79 ? -8.363 4.756 3.675 1.00 78.56 79 ILE A O 1
ATOM 655 N N . LEU A 1 80 ? -8.141 3.220 5.291 1.00 74.88 80 LEU A N 1
ATOM 656 C CA . LEU A 1 80 ? -7.533 4.134 6.243 1.00 74.88 80 LEU A CA 1
ATOM 6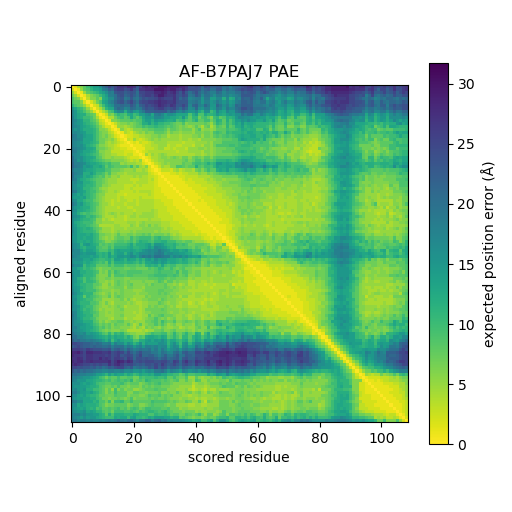57 C C . LEU A 1 80 ? -6.035 4.239 5.979 1.00 74.88 80 LEU A C 1
ATOM 659 O O . LEU A 1 80 ? -5.218 3.538 6.579 1.00 74.88 80 LEU A O 1
ATOM 663 N N . TRP A 1 81 ? -5.680 5.166 5.091 1.00 72.75 81 TRP A N 1
ATOM 664 C CA . TRP A 1 81 ? -4.293 5.535 4.835 1.00 72.75 81 TRP A CA 1
ATOM 665 C C . TRP A 1 81 ? -3.578 6.003 6.107 1.00 72.75 81 TRP A C 1
ATOM 667 O O . TRP A 1 81 ? -4.190 6.502 7.058 1.00 72.75 81 TRP A O 1
ATOM 677 N N . ASP A 1 82 ? -2.253 5.859 6.099 1.00 64.75 82 ASP A N 1
ATOM 678 C CA . ASP A 1 82 ? -1.382 6.293 7.187 1.00 64.75 82 ASP A CA 1
ATOM 679 C C . ASP A 1 82 ? -1.682 7.760 7.545 1.00 64.75 82 ASP A C 1
ATOM 681 O O . ASP A 1 82 ? -1.624 8.658 6.696 1.00 64.75 82 ASP A O 1
ATOM 685 N N . LYS A 1 83 ? -2.073 8.000 8.802 1.00 57.66 83 LYS A N 1
ATOM 686 C CA . LYS A 1 83 ? -2.375 9.353 9.270 1.00 57.66 83 LYS A CA 1
ATOM 687 C C . LYS A 1 83 ? -1.084 10.157 9.245 1.00 57.66 83 LYS A C 1
ATOM 689 O O . LYS A 1 83 ? -0.100 9.758 9.867 1.00 57.66 83 LYS A O 1
ATOM 694 N N . GLN A 1 84 ? -1.108 11.320 8.588 1.00 48.91 84 GLN A N 1
ATOM 695 C CA . GLN A 1 84 ? -0.007 12.276 8.663 1.00 48.91 84 GLN A CA 1
ATOM 696 C C . GLN A 1 84 ? 0.322 12.529 10.140 1.00 48.91 84 GLN A C 1
ATOM 698 O O . GLN A 1 84 ? -0.452 13.139 10.880 1.00 48.91 84 GLN A O 1
ATOM 703 N N . GLY A 1 85 ? 1.468 12.017 10.589 1.00 40.50 85 GLY A N 1
ATOM 704 C CA . GLY A 1 85 ? 2.061 12.458 11.840 1.00 40.50 85 GLY A CA 1
ATOM 705 C C . GLY A 1 85 ? 2.263 13.965 11.738 1.00 40.50 85 GLY A C 1
ATOM 706 O O . GLY A 1 85 ? 2.743 14.428 10.707 1.00 40.50 85 GLY A O 1
ATOM 707 N N . ARG A 1 86 ? 1.806 14.691 12.769 1.00 39.19 86 ARG A N 1
ATOM 708 C CA . ARG A 1 86 ? 1.822 16.157 12.923 1.00 39.19 86 ARG A CA 1
ATOM 709 C C . ARG A 1 86 ? 2.710 16.865 11.896 1.00 39.19 86 ARG A C 1
ATOM 711 O O . ARG A 1 86 ? 3.932 16.791 11.968 1.00 39.19 86 ARG A O 1
ATOM 718 N N . ALA A 1 87 ? 2.035 17.542 10.973 1.00 40.44 87 ALA A N 1
ATOM 719 C CA . ALA A 1 87 ? 2.555 18.385 9.910 1.00 40.44 87 ALA A CA 1
ATOM 720 C C . ALA A 1 87 ? 3.920 19.035 10.207 1.00 40.44 87 ALA A C 1
ATOM 722 O O . ALA A 1 87 ? 4.008 20.086 10.842 1.00 40.44 87 ALA A O 1
ATOM 723 N N . THR A 1 88 ? 4.985 18.481 9.635 1.00 37.25 88 THR A N 1
ATOM 724 C CA . THR A 1 88 ? 6.192 19.242 9.312 1.00 37.25 88 THR A CA 1
ATOM 725 C C . THR A 1 88 ? 5.986 19.895 7.947 1.00 37.25 88 THR A C 1
ATOM 727 O O . THR A 1 88 ? 6.307 19.311 6.924 1.00 37.25 88 THR A O 1
ATOM 730 N N . LYS A 1 89 ? 5.351 21.077 7.972 1.00 41.28 89 LYS A N 1
ATOM 731 C CA . LYS A 1 89 ? 5.287 22.231 7.033 1.00 41.28 89 LYS A CA 1
ATOM 732 C C . LYS A 1 89 ? 5.507 22.112 5.502 1.00 41.28 89 LYS A C 1
ATOM 734 O O . LYS A 1 89 ? 5.264 23.104 4.828 1.00 41.28 89 LYS A O 1
ATOM 739 N N . CYS A 1 90 ? 5.863 20.979 4.903 1.00 37.72 90 CYS A N 1
ATOM 740 C CA . CYS A 1 90 ? 6.220 20.880 3.484 1.00 37.72 90 CYS A CA 1
ATOM 741 C C . CYS A 1 90 ? 5.742 19.567 2.837 1.00 37.72 90 CYS A C 1
ATOM 743 O O . CYS A 1 90 ? 6.549 18.764 2.372 1.00 37.72 90 CYS A O 1
ATOM 745 N N . SER A 1 91 ? 4.432 19.320 2.768 1.00 40.81 91 SER A N 1
ATOM 746 C CA . SER A 1 91 ? 3.858 18.497 1.688 1.00 40.81 91 SER A CA 1
ATOM 747 C C . SER A 1 91 ? 2.339 18.464 1.754 1.00 40.81 91 SER A C 1
ATOM 749 O O . SER A 1 91 ? 1.761 17.714 2.534 1.00 40.81 91 SER A O 1
ATOM 751 N N . ALA A 1 92 ? 1.690 19.164 0.829 1.00 47.88 92 ALA A N 1
ATOM 752 C CA . ALA A 1 92 ? 0.319 18.887 0.402 1.00 47.88 92 ALA A CA 1
ATOM 753 C C . ALA A 1 92 ? 0.230 17.551 -0.378 1.00 47.88 92 ALA A C 1
ATOM 755 O O . ALA A 1 92 ? -0.371 17.471 -1.445 1.00 47.88 92 ALA A O 1
ATOM 756 N N . LYS A 1 93 ? 0.905 16.496 0.095 1.00 53.69 93 LYS A N 1
ATOM 757 C CA . LYS A 1 93 ? 0.875 15.173 -0.532 1.00 53.69 93 LYS A CA 1
ATOM 758 C C . LYS A 1 93 ? -0.300 14.397 0.049 1.00 53.69 93 LYS A C 1
ATOM 760 O O . LYS A 1 93 ? -0.440 14.300 1.269 1.00 53.69 93 LYS A O 1
ATOM 765 N N . SER A 1 94 ? -1.136 13.850 -0.835 1.00 66.69 94 SER A N 1
ATOM 766 C CA . SER A 1 94 ? -2.246 12.964 -0.468 1.00 66.69 94 SER A CA 1
ATOM 767 C C . SER A 1 94 ? -1.759 11.865 0.496 1.00 66.69 94 SER A C 1
ATOM 769 O O . SER A 1 94 ? -0.644 11.366 0.308 1.00 66.69 94 SER A O 1
ATOM 771 N N . PRO A 1 95 ? -2.547 11.461 1.512 1.00 67.69 95 PRO A N 1
ATOM 772 C CA . PRO A 1 95 ? -2.214 10.343 2.403 1.00 67.69 95 PRO A CA 1
ATOM 773 C C . PRO A 1 95 ? -1.742 9.086 1.653 1.00 67.69 95 PRO A C 1
ATOM 775 O O . PRO A 1 95 ? -0.783 8.439 2.073 1.00 67.69 95 PRO A O 1
ATOM 778 N N . MET A 1 96 ? -2.323 8.824 0.478 1.00 73.75 96 MET A N 1
ATOM 779 C CA . MET A 1 96 ? -1.897 7.778 -0.456 1.00 73.75 96 MET A CA 1
ATOM 780 C C . MET A 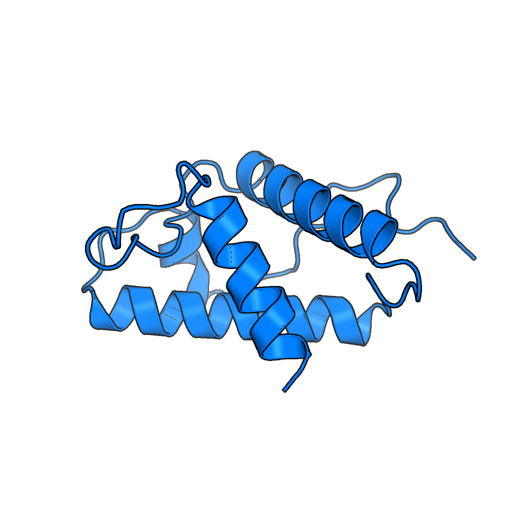1 96 ? -0.446 7.964 -0.930 1.00 73.75 96 MET A C 1
ATOM 782 O O . MET A 1 96 ? 0.352 7.033 -0.892 1.00 73.75 96 MET A O 1
ATOM 786 N N . ALA A 1 97 ? -0.061 9.173 -1.342 1.00 69.75 97 ALA A N 1
ATOM 787 C CA . ALA A 1 97 ? 1.297 9.461 -1.805 1.00 69.75 97 ALA A CA 1
ATOM 788 C C . ALA A 1 97 ? 2.336 9.315 -0.681 1.00 69.75 97 ALA A C 1
ATOM 790 O O . ALA A 1 97 ? 3.449 8.845 -0.925 1.00 69.75 97 ALA A O 1
ATOM 791 N N . THR A 1 98 ? 1.976 9.680 0.553 1.00 73.38 98 THR A N 1
ATOM 792 C CA . THR A 1 98 ? 2.821 9.451 1.736 1.00 73.38 98 THR A CA 1
ATOM 793 C C . THR A 1 98 ? 2.982 7.959 2.014 1.00 73.38 98 THR A C 1
ATOM 795 O O . THR A 1 98 ? 4.103 7.498 2.228 1.00 73.38 98 THR A O 1
ATOM 798 N N . PHE A 1 99 ? 1.889 7.195 1.950 1.00 76.19 99 PHE A N 1
ATOM 799 C CA . PHE A 1 99 ? 1.917 5.743 2.107 1.00 76.19 99 PHE A CA 1
ATOM 800 C C . PHE A 1 99 ? 2.809 5.071 1.053 1.00 76.19 99 PHE A C 1
ATOM 802 O O . PHE A 1 99 ? 3.706 4.310 1.408 1.00 76.19 99 PHE A O 1
ATOM 809 N N . LEU A 1 100 ? 2.637 5.418 -0.227 1.00 75.88 100 LEU A N 1
ATOM 810 C CA . LEU A 1 100 ? 3.446 4.887 -1.329 1.00 75.88 100 LEU A CA 1
ATOM 811 C C . LEU A 1 100 ? 4.924 5.276 -1.217 1.00 75.88 100 LEU A C 1
ATOM 813 O O . LEU A 1 100 ? 5.796 4.473 -1.536 1.00 75.88 100 LEU A O 1
ATOM 817 N N . SER A 1 101 ? 5.225 6.487 -0.741 1.00 72.31 101 SER A N 1
ATOM 818 C CA . SER A 1 101 ? 6.613 6.910 -0.512 1.00 72.31 101 SER A CA 1
ATOM 819 C C . SER A 1 101 ? 7.272 6.057 0.573 1.00 72.31 101 SER A C 1
ATOM 821 O O . SER A 1 101 ? 8.369 5.550 0.364 1.00 72.31 101 SER A O 1
ATOM 823 N N . ARG A 1 102 ? 6.570 5.824 1.692 1.00 75.00 102 ARG A N 1
ATOM 824 C CA . ARG A 1 102 ? 7.043 4.942 2.771 1.00 75.00 102 ARG A CA 1
ATOM 825 C C . ARG A 1 102 ? 7.183 3.495 2.315 1.00 75.00 102 ARG A C 1
ATOM 827 O O . ARG A 1 102 ? 8.108 2.817 2.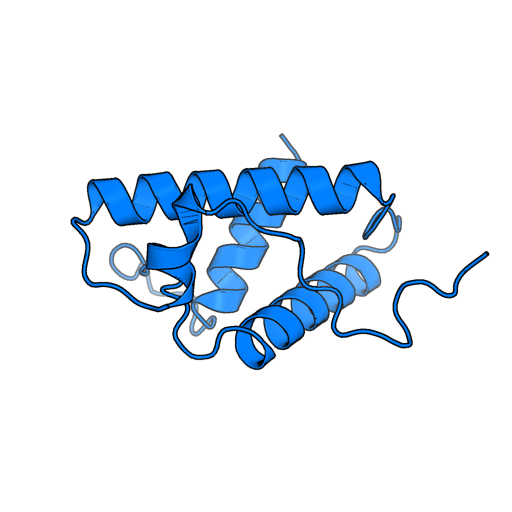746 1.00 75.00 102 ARG A O 1
ATOM 834 N N . LEU A 1 103 ? 6.274 3.018 1.466 1.00 77.88 103 LEU A N 1
ATOM 835 C CA . LEU A 1 103 ? 6.346 1.692 0.852 1.00 77.88 103 LEU A CA 1
ATOM 836 C C . LEU A 1 103 ? 7.620 1.550 0.008 1.00 77.88 103 LEU A C 1
ATOM 838 O O . LEU A 1 103 ? 8.384 0.610 0.198 1.00 77.88 103 LEU A O 1
ATOM 842 N N . ALA A 1 104 ? 7.875 2.511 -0.884 1.00 73.38 104 ALA A N 1
ATOM 843 C CA . ALA A 1 104 ? 9.064 2.513 -1.731 1.00 73.38 104 ALA A CA 1
ATOM 844 C C . ALA A 1 104 ? 10.365 2.612 -0.916 1.00 73.38 104 ALA A C 1
ATOM 846 O O . ALA A 1 104 ? 11.360 1.994 -1.284 1.00 73.38 104 ALA A O 1
ATOM 847 N N . GLU A 1 105 ? 10.353 3.365 0.186 1.00 75.56 105 GLU A N 1
ATOM 848 C CA . GLU A 1 105 ? 11.469 3.469 1.130 1.00 75.56 105 GLU A CA 1
ATOM 849 C C . GLU A 1 105 ? 11.701 2.157 1.890 1.00 75.56 105 GLU A C 1
ATOM 851 O O . GLU A 1 105 ? 12.833 1.696 1.967 1.00 75.56 105 GLU A O 1
ATOM 856 N N . THR A 1 106 ? 10.628 1.507 2.355 1.00 74.50 106 THR A N 1
ATOM 857 C CA . THR A 1 106 ? 10.693 0.201 3.040 1.00 74.50 106 THR A CA 1
ATOM 858 C C . THR A 1 106 ? 11.195 -0.897 2.103 1.00 74.50 106 THR A C 1
ATOM 860 O O . THR A 1 106 ? 11.887 -1.791 2.546 1.00 74.50 106 THR A O 1
ATOM 863 N N . ARG A 1 107 ? 10.896 -0.829 0.800 1.00 69.69 107 ARG A N 1
ATOM 864 C CA . ARG A 1 107 ? 11.424 -1.780 -0.194 1.00 69.69 107 ARG A CA 1
ATOM 865 C C . ARG A 1 107 ? 12.905 -1.550 -0.529 1.00 69.69 107 ARG A C 1
ATOM 867 O O . ARG A 1 107 ? 13.535 -2.411 -1.131 1.00 69.69 107 ARG A O 1
ATOM 874 N N . ARG A 1 108 ? 13.440 -0.359 -0.245 1.00 67.31 108 ARG A N 1
ATOM 875 C CA . ARG A 1 108 ? 14.824 0.015 -0.575 1.00 67.31 108 ARG A CA 1
ATOM 876 C C . ARG A 1 108 ? 15.827 -0.408 0.506 1.00 67.31 108 ARG A C 1
ATOM 878 O O . ARG A 1 108 ? 17.016 -0.463 0.196 1.00 67.31 108 ARG A O 1
ATOM 885 N N . HIS A 1 109 ? 15.355 -0.652 1.726 1.00 52.66 109 HIS A N 1
ATOM 886 C CA . HIS A 1 109 ? 16.132 -1.047 2.902 1.00 52.66 109 HIS A CA 1
ATOM 887 C C . HIS A 1 109 ? 15.837 -2.492 3.284 1.00 52.66 109 HIS A C 1
ATOM 889 O O . HIS A 1 109 ? 16.786 -3.147 3.763 1.00 52.66 109 HIS A O 1
#

Secondary structure (DSSP, 8-state):
---SSSSS-------GGGHHHHTT----HHHHHHHHHHHHHHHHHHHHHTTTT--S-HHHHHHHHHHHHHHHHHH-TT--PPP--S--S-----HHHHHHHHHHHHTT-

Organism: Ixodes scapularis (NCBI:txid6945)

=== Feature glossary ===
A reading guide for the features in this record.

Start from the sequence.

  · Sequence gives the chain of amino acids in standard one-letter code (A=alanine, C=cysteine, …, Y=tyrosine), read N→C. It is the only feature that is directly encoded by the gene; all structural features are derived from the folded form of this sequence.

Fold it, and you get atomic coordinates and the backbone conformation that goes with them.

  · The mmCIF table is the protein's shape written out atom by atom. For each backbone N, Cα, C, and carbonyl O, it records an (x, y, z) coordinate triple in Å plus the residue type, chain letter, and residue number.

  · Backbone dihedral angles. Every residue except chain termini has a φ (preceding-C → N → Cα → C) and a ψ (N → Cα → C → next-N). They are reported in degrees following the IUPAC sign convention. Secondary structure is essentially a statement about which (φ, ψ) basin each residue occupies.

  · DSSP 8-state secondary structure assigns each residue one of H (α-helix), G (3₁₀-helix), I (π-helix), E (extended β-strand), B (isolated β-bridge), T (hydrogen-bonded turn), S (bend), or '-' (coil). The assignment is computed from backbone hydrogen-bond geometry via the Kabsch–Sander algorithm.

  · P-SEA three-state annotation labels each residue as helix, strand, or coil based purely on the geometry of the Cα trace. It serves as a fallback when the full backbone (and thus DSSP) is unavailable.

Summarize the fold with a handful of shape descriptors and a per-residue structural alphabet.

  · Radius of gyration (Rg) is the root-mean-square distance of Cα atoms from their centroid — a single number for overall size and compactness. A globular domain of N residues has Rg ≈ 2.2·N^0.38 Å; an extended or disordered chain has a much larger Rg. The Cα contact count is the number of residue pairs whose Cα atoms are within 8 Å and are more than four positions apart in sequence — a standard proxy for tertiary packing density. The bounding box is the smallest axis-aligned box enclosing all Cα atoms.

  · Foldseek's 3Di representation compresses backbone geometry into a per-residue letter drawn from a learned twenty-state alphabet. It captures the tertiary interaction pattern around each residue — which residues are packed against it in space, regardless of where they are in sequence.

  · Accessible surface area quantifies burial. A residue with SASA near zero is packed into the hydrophobic core; one with SASA >100 Å² sits on the surface. Computed here via the Shrake–Rupley numerical algorithm with a 1.4 Å probe.

Ask how reliable the model is.

  · For AlphaFold models, the B-factor field carries pLDDT — the model's own estimate of local accuracy on a 0–100 scale. Regions with pLDDT<50 should be treated as essentially unmodeled; they often correspond to intrinsically disordered segments.

  · For experimental (PDB) structures, the B-factor (temperature factor) quantifies the positional spread of each atom in the crystal — a combination of thermal vibration and static disorder — in units of Å². High B-factors mark flexible loops or poorly resolved regions; low B-factors mark the rigid, well-ordered core.

  · PAE(i, j) answers: if I align the predicted and true structures on residue i, how far off (in Å) do I expect residue j to be? A block-diagonal PAE matrix with low values on the blocks and high values off-diagonal is the signature of a multi-domain protein with confidently predicted domains but uncertain inter-domain orientation.

Place it in context: what it resembles, what it is annotated as, and how it looks.

  · Structural nearest neighbors (via Foldseek easy-search vs the PDB). Reported per hit: target PDB id, E-value, and alignment TM-score. A TM-score above ~0.5 is the conventional threshold for 'same fold'.

  · Functional annotations link the protein to curated databases. InterPro entries identify conserved domains and families by matching the sequence against member-database signatures (Pfam, PROSITE, CDD, …). Gene Ontology (GO) terms describe molecular function, biological process, and cellular component in a controlled vocabulary. CATH places the structure in a hierarchical fold classification (Class/Architecture/Topology/Homologous-superfamily). The organism is the source species.

  · Plot images: a contact map (which residues are close in 3D, as an N×N binary image), a Ramachandran scatter (backbone torsion angles, revealing secondary-structure composition at a glance), and — for AlphaFold structures — a PAE heatmap (pairwise prediction confidence).

  · Structure images are PyMOL renders from six orthogonal camera directions. Cartoon representation draws h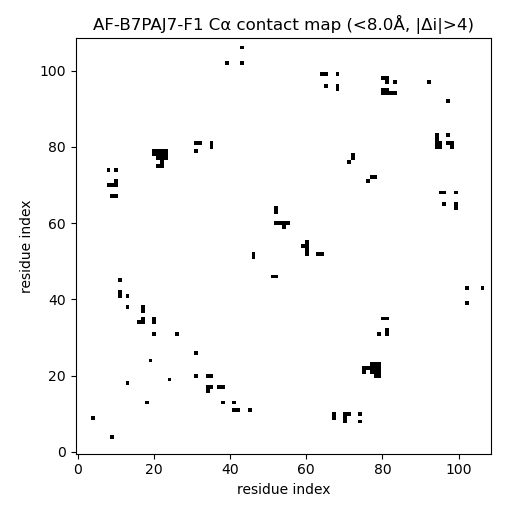elices as coils and strands as arrows; sticks shows the backbone as bonds; surface shows the solvent-excluded envelope. Rainbow coloring maps sequence position to hue (blue→red, N→C); chain coloring assigns a distinct color per polypeptide.